Protein AF-A0A6M0BWQ2-F1 (afdb_monomer_lite)

Secondary structure (DSSP, 8-state):
----HHHHHHHHHHHHHTTS-HHHHHHHHHHH-HHHHHHHHHHHHHHHHHHHHS-HHHHHHHHHHTHHHHHHHHHHHHH--

Structure (mmCIF, N/CA/C/O backbone):
data_AF-A0A6M0BWQ2-F1
#
_entry.id   AF-A0A6M0BWQ2-F1
#
loop_
_atom_site.group_PDB
_atom_site.id
_atom_site.type_symbol
_atom_site.label_atom_id
_atom_site.label_alt_id
_atom_site.label_comp_id
_atom_site.label_asym_id
_atom_site.label_entity_id
_atom_site.label_seq_id
_atom_site.pdbx_PDB_ins_code
_atom_site.Cartn_x
_atom_site.Cartn_y
_atom_site.Cartn_z
_atom_site.occupancy
_atom_site.B_iso_or_equiv
_atom_site.auth_seq_id
_atom_site.auth_comp_id
_atom_site.auth_asym_id
_atom_site.auth_atom_id
_atom_site.pdbx_PDB_model_num
ATOM 1 N N . MET A 1 1 ? -9.822 7.524 14.716 1.00 56.59 1 MET A N 1
ATOM 2 C CA . MET A 1 1 ? -11.090 7.383 13.959 1.00 56.59 1 MET A CA 1
ATOM 3 C C . MET A 1 1 ? -11.204 5.930 13.519 1.00 56.59 1 MET A C 1
ATOM 5 O O . MET A 1 1 ? -10.163 5.298 13.433 1.00 56.59 1 MET A O 1
ATOM 9 N N . SER A 1 2 ? -12.408 5.393 13.299 1.00 74.81 2 SER A N 1
ATOM 10 C CA . SER A 1 2 ? -12.556 4.104 12.604 1.00 74.81 2 SER A CA 1
ATOM 11 C C . SER A 1 2 ? -12.891 4.426 11.159 1.00 74.81 2 SER A C 1
ATOM 13 O O . SER A 1 2 ? -13.943 5.014 10.912 1.00 74.81 2 SER A O 1
ATOM 15 N N . VAL A 1 3 ? -11.982 4.116 10.246 1.00 83.69 3 VAL A N 1
ATOM 16 C CA . VAL A 1 3 ? -12.191 4.263 8.804 1.00 83.69 3 VAL A CA 1
ATOM 17 C C . VAL A 1 3 ? -12.421 2.892 8.182 1.00 83.69 3 VAL A C 1
ATOM 19 O O . VAL A 1 3 ? -11.969 1.877 8.723 1.00 83.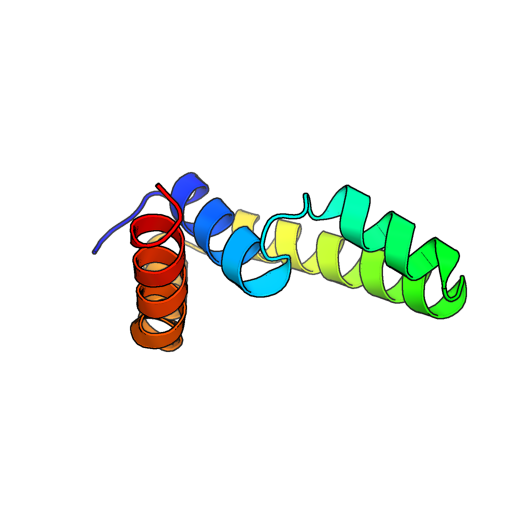69 3 VAL A O 1
ATOM 22 N N . SER A 1 4 ? -13.123 2.865 7.053 1.00 89.75 4 SER A N 1
ATOM 23 C CA . SER A 1 4 ? -13.296 1.640 6.272 1.00 89.75 4 SER A CA 1
ATOM 24 C C . SER A 1 4 ? -11.959 1.140 5.720 1.00 89.75 4 SER A C 1
ATOM 26 O O . SER A 1 4 ? -10.999 1.901 5.583 1.00 89.75 4 SER A O 1
ATOM 28 N N . LYS A 1 5 ? -11.883 -0.143 5.351 1.00 90.06 5 LYS A N 1
ATOM 29 C CA . LYS A 1 5 ? -10.689 -0.708 4.698 1.00 90.06 5 LYS A CA 1
ATOM 30 C C . LYS A 1 5 ? -10.278 0.070 3.439 1.00 90.06 5 LYS A C 1
ATOM 32 O O . LYS A 1 5 ? -9.088 0.294 3.231 1.00 90.06 5 LYS A O 1
ATOM 37 N N . GLU A 1 6 ? -11.231 0.482 2.608 1.00 90.88 6 GLU A N 1
ATOM 38 C CA . GLU A 1 6 ? -10.967 1.282 1.409 1.00 90.88 6 GLU A CA 1
ATOM 39 C C . GLU A 1 6 ? -10.388 2.662 1.742 1.00 90.88 6 GLU A C 1
ATOM 41 O O . GLU A 1 6 ? -9.423 3.086 1.109 1.00 90.88 6 GLU A O 1
ATOM 46 N N . GLU A 1 7 ? -10.922 3.344 2.755 1.00 90.75 7 GLU A N 1
ATOM 47 C CA . GLU A 1 7 ? -10.369 4.620 3.223 1.00 90.75 7 GLU A CA 1
ATOM 48 C C . GLU A 1 7 ? -8.975 4.429 3.830 1.00 90.75 7 GLU A C 1
ATOM 50 O O . GLU A 1 7 ? -8.057 5.180 3.512 1.00 90.75 7 GLU A O 1
ATOM 55 N N . ALA A 1 8 ? -8.777 3.383 4.638 1.00 91.38 8 ALA A N 1
ATOM 56 C CA . ALA A 1 8 ? -7.469 3.042 5.190 1.00 91.38 8 ALA A CA 1
ATOM 57 C C . ALA A 1 8 ? -6.439 2.792 4.088 1.00 91.38 8 ALA A C 1
ATOM 59 O O . ALA A 1 8 ? -5.311 3.276 4.169 1.00 91.38 8 ALA A O 1
ATOM 60 N N . LYS A 1 9 ? -6.842 2.083 3.027 1.00 92.19 9 LYS A N 1
ATOM 61 C CA . LYS A 1 9 ? -6.011 1.880 1.845 1.00 92.19 9 LYS A CA 1
ATOM 62 C C . LYS A 1 9 ? -5.618 3.215 1.218 1.00 92.19 9 LYS A C 1
ATOM 64 O O . LYS A 1 9 ? -4.437 3.421 0.983 1.00 92.19 9 LYS A O 1
ATOM 69 N N . GLN A 1 10 ? -6.573 4.112 0.981 1.00 91.12 10 GLN A N 1
ATOM 70 C CA . GLN A 1 10 ? -6.301 5.414 0.365 1.00 91.12 10 GLN A CA 1
ATOM 71 C C . GLN A 1 10 ? -5.360 6.277 1.210 1.00 91.12 10 GLN A C 1
ATOM 73 O O . GLN A 1 10 ? -4.467 6.917 0.664 1.00 91.12 10 GLN A O 1
ATOM 78 N N . LEU A 1 11 ? -5.526 6.282 2.534 1.00 91.25 11 LEU A N 1
ATOM 79 C CA . LEU A 1 11 ? -4.644 7.021 3.440 1.00 91.25 11 LEU A CA 1
ATOM 80 C C . LEU A 1 11 ? -3.218 6.473 3.412 1.00 91.25 11 LEU A C 1
ATOM 82 O O . LEU A 1 11 ? -2.267 7.242 3.317 1.00 91.25 11 LEU A O 1
ATOM 86 N N . LEU A 1 12 ? -3.066 5.149 3.438 1.00 91.94 12 LEU A N 1
ATOM 87 C CA . LEU A 1 12 ? -1.756 4.506 3.351 1.00 91.94 12 LEU A CA 1
ATOM 88 C C . LEU A 1 12 ? -1.122 4.678 1.966 1.00 91.94 12 LEU A C 1
ATOM 90 O O . LEU A 1 12 ? 0.083 4.882 1.875 1.00 91.94 12 LEU A O 1
ATOM 94 N N . GLU A 1 13 ? -1.913 4.639 0.891 1.00 93.12 13 GLU A N 1
ATOM 95 C CA . GLU A 1 13 ? -1.430 4.952 -0.455 1.00 93.12 13 GLU A CA 1
ATOM 96 C C . GLU A 1 13 ? -0.906 6.388 -0.523 1.00 93.12 13 GLU A C 1
ATOM 98 O O . GLU A 1 13 ? 0.193 6.599 -1.021 1.00 93.12 13 GLU A O 1
ATOM 103 N N . ARG A 1 14 ? -1.630 7.359 0.040 1.00 90.75 14 ARG A N 1
ATOM 104 C CA . ARG A 1 14 ? -1.173 8.755 0.100 1.00 90.75 14 ARG A CA 1
ATOM 105 C C . ARG A 1 14 ? 0.066 8.933 0.970 1.00 90.75 14 ARG A C 1
ATOM 107 O O . ARG A 1 14 ? 0.935 9.720 0.630 1.00 90.75 14 ARG A O 1
ATOM 114 N N . LEU A 1 15 ? 0.180 8.184 2.063 1.00 90.56 15 LEU A N 1
ATOM 115 C CA . LEU A 1 15 ? 1.364 8.224 2.921 1.00 90.56 15 LEU A CA 1
ATOM 116 C C . LEU A 1 15 ? 2.618 7.685 2.211 1.00 90.56 15 LEU A C 1
ATOM 118 O O . LEU A 1 15 ? 3.710 8.205 2.413 1.00 90.56 15 LEU A O 1
ATOM 122 N N . ILE A 1 16 ? 2.477 6.631 1.399 1.00 91.56 16 ILE A N 1
ATOM 123 C CA . ILE A 1 16 ? 3.611 5.940 0.760 1.00 91.56 16 ILE A CA 1
ATOM 124 C C . ILE A 1 16 ? 3.958 6.542 -0.610 1.00 91.56 16 ILE A C 1
ATOM 126 O O . ILE A 1 16 ? 5.134 6.635 -0.957 1.00 91.56 16 ILE A O 1
ATOM 130 N N . PHE A 1 17 ? 2.945 6.912 -1.394 1.00 91.56 17 PHE A N 1
ATOM 131 C CA . PHE A 1 17 ? 3.068 7.332 -2.795 1.00 91.56 17 PHE A CA 1
ATOM 132 C C . PHE A 1 17 ? 2.714 8.813 -3.011 1.00 91.56 17 PHE A C 1
ATOM 134 O O . PHE A 1 17 ? 2.660 9.268 -4.153 1.00 91.56 17 PHE A O 1
ATOM 141 N N . ASP A 1 18 ? 2.489 9.571 -1.934 1.00 85.62 18 ASP A N 1
ATOM 142 C CA . ASP A 1 18 ? 2.155 10.998 -1.972 1.00 85.62 18 ASP A CA 1
ATOM 143 C C . ASP A 1 18 ? 0.917 11.273 -2.859 1.00 85.62 18 ASP A C 1
ATOM 145 O O . ASP A 1 18 ? -0.155 10.691 -2.650 1.00 85.62 18 ASP A O 1
ATOM 149 N N . LYS A 1 19 ? 1.038 12.144 -3.869 1.00 81.19 19 LYS A N 1
ATOM 150 C CA . LYS A 1 19 ? -0.038 12.484 -4.818 1.00 81.19 19 LYS A CA 1
ATOM 151 C C . LYS A 1 19 ? -0.063 11.571 -6.044 1.00 81.19 19 LYS A C 1
ATOM 153 O O . LYS A 1 19 ? -0.906 11.753 -6.926 1.00 81.19 19 LYS A O 1
ATOM 158 N N . GLU A 1 20 ? 0.849 10.609 -6.125 1.00 87.38 20 GLU A N 1
ATOM 159 C CA . GLU A 1 20 ? 0.985 9.723 -7.270 1.00 87.38 20 GLU A CA 1
ATOM 160 C C . GLU A 1 20 ? 0.186 8.427 -7.087 1.00 87.38 20 GLU A C 1
ATOM 162 O O . GLU A 1 20 ? 0.048 7.880 -5.993 1.00 87.38 20 GLU A O 1
ATOM 167 N N . ARG A 1 21 ? -0.360 7.891 -8.186 1.00 90.31 21 ARG A N 1
AT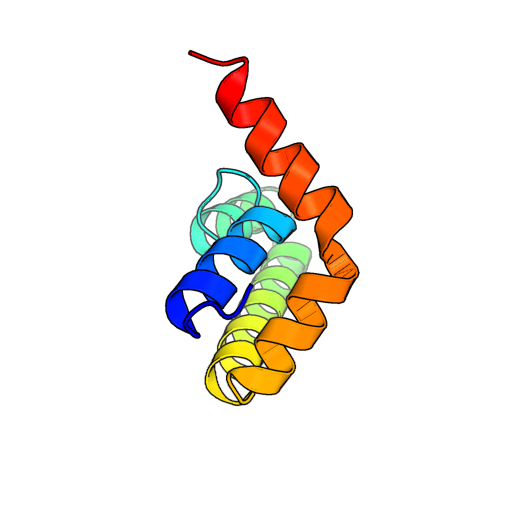OM 168 C CA . ARG A 1 21 ? -0.985 6.567 -8.135 1.00 90.31 21 ARG A CA 1
ATOM 169 C C . ARG A 1 21 ? 0.112 5.511 -7.970 1.00 90.31 21 ARG A C 1
ATOM 171 O O . ARG A 1 21 ? 1.073 5.545 -8.734 1.00 90.31 21 ARG A O 1
ATOM 178 N N . PRO A 1 22 ? -0.073 4.482 -7.122 1.00 92.31 22 PRO A N 1
ATOM 179 C CA . PRO A 1 22 ? 0.976 3.495 -6.846 1.00 92.31 22 PRO A CA 1
ATOM 180 C C . PRO A 1 22 ? 1.582 2.838 -8.096 1.00 92.31 22 PRO A C 1
ATOM 182 O O . PRO A 1 22 ? 2.769 2.534 -8.146 1.00 92.31 22 PRO A O 1
ATOM 185 N N . LYS A 1 23 ? 0.770 2.621 -9.140 1.00 92.31 2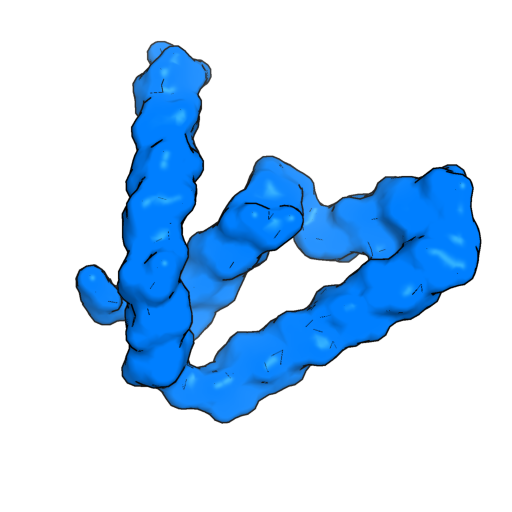3 LYS A N 1
ATOM 186 C CA . LYS A 1 23 ? 1.234 2.045 -10.412 1.00 92.31 23 LYS A CA 1
ATOM 187 C C . LYS A 1 23 ? 2.088 3.000 -11.238 1.00 92.31 23 LYS A C 1
ATOM 189 O O . LYS A 1 23 ? 2.997 2.523 -11.910 1.00 92.31 23 LYS A O 1
ATOM 194 N N . ASP A 1 24 ? 1.768 4.289 -11.212 1.00 94.44 24 ASP A N 1
ATOM 195 C CA . ASP A 1 24 ? 2.530 5.313 -11.927 1.00 94.44 24 ASP A CA 1
ATOM 196 C C . ASP A 1 24 ? 3.898 5.467 -11.241 1.00 94.44 24 ASP A C 1
ATOM 198 O O . ASP A 1 24 ? 4.920 5.318 -11.905 1.00 94.44 24 ASP A O 1
ATOM 202 N N . TRP A 1 25 ? 3.916 5.482 -9.900 1.00 95.19 25 TRP A N 1
ATOM 203 C CA . TRP A 1 25 ? 5.150 5.476 -9.108 1.00 95.19 25 TRP A CA 1
ATOM 204 C C . TRP A 1 25 ? 6.069 4.294 -9.452 1.00 95.19 25 TRP A C 1
ATOM 206 O O . TRP A 1 25 ? 7.271 4.456 -9.665 1.00 95.19 25 TRP A O 1
ATOM 216 N N . VAL A 1 26 ? 5.516 3.079 -9.576 1.00 95.19 26 VAL A N 1
ATOM 217 C CA . VAL A 1 26 ? 6.301 1.906 -10.005 1.00 95.19 26 VAL A CA 1
ATOM 218 C C . VAL A 1 26 ? 6.896 2.107 -11.404 1.00 95.19 26 VAL A C 1
ATOM 220 O O . VAL A 1 26 ? 8.033 1.691 -11.636 1.00 95.19 26 VAL A O 1
ATOM 223 N N . GLN A 1 27 ? 6.155 2.711 -12.342 1.00 94.12 27 GLN A N 1
ATOM 224 C CA . GLN A 1 27 ? 6.667 2.990 -13.690 1.00 94.12 27 GLN A CA 1
ATOM 225 C C . GLN A 1 27 ? 7.791 4.024 -13.666 1.00 94.12 27 GLN A C 1
ATOM 227 O O . GLN A 1 27 ? 8.797 3.833 -14.352 1.00 94.12 27 GLN A O 1
ATOM 232 N N . ASP A 1 28 ? 7.671 5.055 -12.838 1.00 93.62 28 ASP A N 1
ATOM 233 C CA . ASP A 1 28 ? 8.698 6.080 -12.675 1.00 93.62 28 ASP A CA 1
ATOM 234 C C . ASP A 1 28 ? 9.992 5.485 -12.109 1.00 93.62 28 ASP A C 1
ATOM 236 O O . ASP A 1 28 ? 11.077 5.683 -12.670 1.00 93.62 28 ASP A O 1
ATOM 240 N N . VAL A 1 29 ? 9.887 4.628 -11.087 1.00 94.25 29 VAL A N 1
ATOM 241 C CA . VAL A 1 29 ? 11.035 3.872 -10.560 1.00 94.25 29 VAL A CA 1
ATOM 242 C C . VAL A 1 29 ? 11.644 2.968 -11.640 1.00 94.25 29 VAL A C 1
ATOM 244 O O . VAL A 1 29 ? 12.870 2.852 -11.737 1.00 94.25 29 VAL A O 1
ATOM 247 N N . TRP A 1 30 ? 10.817 2.361 -12.497 1.00 93.81 30 TRP A N 1
ATOM 248 C CA . TRP A 1 30 ? 11.284 1.555 -13.629 1.00 93.81 30 TRP A CA 1
ATOM 249 C C . TRP A 1 30 ? 12.058 2.382 -14.661 1.00 93.81 30 TRP A C 1
ATOM 251 O O . TRP A 1 30 ? 13.056 1.904 -15.209 1.00 93.81 30 TRP A O 1
ATOM 261 N N . GLY A 1 31 ? 11.627 3.624 -14.900 1.00 93.81 31 GLY A N 1
ATOM 262 C CA . GLY A 1 31 ? 12.315 4.594 -15.749 1.00 93.81 31 GLY A CA 1
ATOM 263 C C . GLY A 1 31 ? 13.690 5.000 -15.211 1.00 93.81 31 GLY A C 1
ATOM 264 O O . GLY A 1 31 ? 14.593 5.288 -15.996 1.00 93.81 31 GLY A O 1
ATOM 265 N N . MET A 1 32 ? 13.880 4.965 -13.888 1.00 93.81 32 MET A N 1
ATOM 266 C CA . MET A 1 32 ? 15.170 5.232 -13.239 1.00 93.81 32 MET A CA 1
ATOM 267 C C . MET A 1 32 ? 16.099 4.012 -13.251 1.00 93.81 32 MET A C 1
ATOM 269 O O . MET A 1 32 ? 17.295 4.138 -13.518 1.00 93.81 32 MET A O 1
ATOM 273 N N . SER A 1 33 ? 15.572 2.828 -12.930 1.00 95.38 33 SER A N 1
ATOM 274 C CA . SER A 1 33 ? 16.330 1.577 -12.916 1.00 95.38 33 SER A CA 1
ATOM 275 C C . SER A 1 33 ? 15.402 0.364 -13.041 1.00 95.38 33 SER A C 1
ATOM 277 O O . SER A 1 33 ? 14.559 0.151 -12.166 1.00 95.38 33 SER A O 1
ATOM 279 N N . PRO A 1 34 ? 15.610 -0.518 -14.037 1.00 90.56 34 PRO A N 1
ATOM 280 C CA . PRO A 1 34 ? 14.798 -1.723 -14.196 1.00 90.56 34 PRO A CA 1
ATOM 281 C C . PRO A 1 34 ? 14.819 -2.657 -12.978 1.00 90.56 34 PRO A C 1
ATOM 283 O O . PRO A 1 34 ? 13.806 -3.271 -12.656 1.00 90.56 34 PRO A O 1
ATOM 286 N 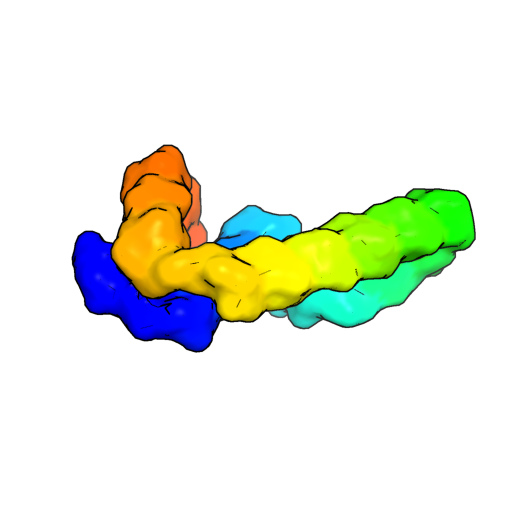N . THR A 1 35 ? 15.954 -2.763 -12.276 1.00 93.19 35 THR A N 1
ATOM 287 C CA . THR A 1 35 ? 16.055 -3.623 -11.086 1.00 93.19 35 THR A CA 1
ATOM 288 C C . THR A 1 35 ? 15.288 -3.046 -9.900 1.00 93.19 35 THR A C 1
ATOM 290 O O . THR A 1 35 ? 14.654 -3.799 -9.163 1.00 93.19 35 THR A O 1
ATOM 293 N N . LEU A 1 36 ? 15.301 -1.717 -9.736 1.00 93.25 36 LEU A N 1
ATOM 294 C CA . LEU A 1 36 ? 14.513 -1.044 -8.702 1.00 93.25 36 LEU A CA 1
ATOM 295 C C . LEU A 1 36 ? 13.020 -1.108 -9.026 1.00 93.25 36 LEU A C 1
ATOM 297 O O . LEU A 1 36 ? 12.224 -1.369 -8.126 1.00 93.25 36 LEU A O 1
ATOM 301 N N . GLY A 1 37 ? 12.653 -0.958 -10.302 1.00 94.44 37 GLY A N 1
ATOM 302 C CA . GLY A 1 37 ? 11.276 -1.101 -10.773 1.00 94.44 37 GLY A CA 1
ATOM 303 C C . GLY A 1 37 ? 10.694 -2.475 -10.444 1.00 94.44 37 GLY A C 1
ATOM 304 O O . GLY A 1 37 ? 9.587 -2.569 -9.916 1.00 94.44 37 GLY A O 1
ATOM 305 N N . GLU A 1 38 ? 11.464 -3.549 -10.649 1.00 95.19 38 GLU A N 1
ATOM 306 C CA . GLU A 1 38 ? 11.024 -4.901 -10.286 1.00 95.19 38 GLU A CA 1
ATOM 307 C C . GLU A 1 38 ? 10.768 -5.034 -8.775 1.00 95.19 38 GLU A C 1
ATOM 309 O O . GLU A 1 38 ? 9.774 -5.631 -8.355 1.00 95.19 38 GLU A O 1
ATOM 314 N N . THR A 1 39 ? 11.640 -4.466 -7.936 1.00 96.06 39 THR A N 1
ATOM 315 C CA . THR A 1 39 ? 11.434 -4.477 -6.479 1.00 96.06 39 THR A CA 1
ATOM 316 C C . THR A 1 39 ? 10.273 -3.585 -6.035 1.00 96.06 39 THR A C 1
ATOM 318 O O . THR A 1 39 ? 9.549 -3.965 -5.119 1.00 96.06 39 THR A O 1
ATOM 321 N N . ALA A 1 40 ? 10.042 -2.457 -6.710 1.00 94.81 40 ALA A N 1
ATOM 322 C CA . ALA A 1 40 ? 8.918 -1.556 -6.467 1.00 94.81 40 ALA A CA 1
ATOM 323 C C . ALA A 1 40 ? 7.575 -2.217 -6.814 1.00 94.81 40 ALA A C 1
ATOM 325 O O . ALA A 1 40 ? 6.633 -2.149 -6.027 1.00 94.81 40 ALA A O 1
ATOM 326 N N . ALA A 1 41 ? 7.503 -2.941 -7.936 1.00 95.19 41 ALA A N 1
ATOM 327 C CA . ALA A 1 41 ? 6.323 -3.725 -8.297 1.00 95.19 41 ALA A CA 1
ATOM 328 C C . ALA A 1 41 ? 6.006 -4.795 -7.239 1.00 95.19 41 ALA A C 1
ATOM 330 O O . ALA A 1 41 ? 4.867 -4.907 -6.793 1.00 95.19 41 ALA A O 1
ATOM 331 N N . LYS A 1 42 ? 7.028 -5.524 -6.765 1.00 96.62 42 LYS A N 1
ATOM 332 C CA . LYS A 1 42 ? 6.866 -6.512 -5.683 1.00 96.62 42 LYS A CA 1
ATOM 333 C C . LYS A 1 42 ? 6.390 -5.872 -4.379 1.00 96.62 42 LYS A C 1
ATOM 335 O O . LYS A 1 42 ? 5.585 -6.474 -3.676 1.00 96.62 42 LYS A O 1
ATOM 340 N N . LEU A 1 43 ? 6.881 -4.677 -4.047 1.00 96.00 43 LEU A N 1
ATOM 341 C CA . LEU A 1 43 ? 6.435 -3.937 -2.867 1.00 96.00 43 LEU A CA 1
ATOM 342 C C . LEU A 1 43 ? 4.942 -3.605 -2.961 1.00 96.00 43 LEU A C 1
ATOM 344 O O . LEU A 1 43 ? 4.211 -3.851 -2.004 1.00 96.00 43 LEU A O 1
ATOM 348 N N . LEU A 1 44 ? 4.493 -3.109 -4.117 1.00 95.69 44 LEU A N 1
ATOM 349 C CA . LEU A 1 44 ? 3.085 -2.800 -4.355 1.00 95.69 44 LEU A CA 1
ATOM 350 C C . LEU A 1 44 ? 2.203 -4.055 -4.266 1.00 95.69 44 LEU A C 1
ATOM 352 O O . LEU A 1 44 ? 1.169 -4.028 -3.603 1.00 95.69 44 LEU A O 1
ATOM 356 N N . ASP A 1 45 ? 2.640 -5.172 -4.851 1.00 96.00 45 ASP A N 1
ATOM 357 C CA . ASP A 1 45 ? 1.916 -6.445 -4.764 1.00 96.00 45 ASP A CA 1
ATOM 358 C C . ASP A 1 45 ? 1.775 -6.924 -3.308 1.00 96.00 45 ASP A C 1
ATOM 360 O O . ASP A 1 45 ? 0.700 -7.356 -2.882 1.00 96.00 45 ASP A O 1
ATOM 364 N N . VAL A 1 46 ? 2.853 -6.839 -2.520 1.00 96.56 46 VAL A N 1
ATOM 365 C CA . VAL A 1 46 ? 2.831 -7.197 -1.094 1.00 96.56 46 VAL A CA 1
ATOM 366 C C . VAL A 1 46 ? 1.906 -6.262 -0.319 1.00 96.56 46 VAL A C 1
ATOM 368 O O . VAL A 1 46 ? 1.106 -6.742 0.483 1.00 96.56 46 VAL A O 1
ATOM 371 N N . PHE A 1 47 ? 1.971 -4.956 -0.578 1.00 94.75 47 PHE A N 1
ATOM 372 C CA . PHE A 1 47 ? 1.089 -3.967 0.035 1.00 94.75 47 PHE A CA 1
ATOM 373 C C . PHE A 1 47 ? -0.389 -4.286 -0.235 1.00 94.75 47 PHE A C 1
ATOM 375 O O . PHE A 1 47 ? -1.169 -4.407 0.709 1.00 94.75 47 PHE A O 1
ATOM 382 N N . ASP A 1 48 ? -0.771 -4.534 -1.490 1.00 93.69 48 ASP A N 1
ATOM 383 C CA . ASP A 1 48 ? -2.152 -4.877 -1.851 1.00 93.69 48 ASP A CA 1
ATOM 384 C C . ASP A 1 48 ? -2.630 -6.167 -1.163 1.00 93.69 48 ASP A C 1
ATOM 386 O O . ASP A 1 48 ? -3.770 -6.254 -0.689 1.00 93.69 48 ASP A O 1
ATOM 390 N N . VAL A 1 49 ? -1.762 -7.180 -1.064 1.00 95.50 49 VAL A N 1
ATOM 391 C CA . VAL A 1 49 ? -2.078 -8.424 -0.348 1.00 95.50 49 VAL A CA 1
ATOM 392 C C . VAL A 1 49 ? -2.247 -8.179 1.150 1.00 95.50 49 VAL A C 1
ATOM 394 O O . VAL A 1 49 ? -3.177 -8.741 1.737 1.00 95.50 49 VAL A O 1
ATOM 397 N N . LEU A 1 50 ? -1.399 -7.351 1.766 1.00 93.19 50 LEU A N 1
ATOM 398 C CA . LEU A 1 50 ? -1.489 -7.002 3.185 1.00 93.19 50 LEU A CA 1
ATOM 399 C C . LEU A 1 50 ? -2.794 -6.268 3.485 1.00 93.19 50 LEU A C 1
ATOM 401 O O . LEU A 1 50 ? -3.549 -6.724 4.338 1.00 93.19 50 LEU A O 1
ATOM 405 N N . ILE A 1 51 ? -3.121 -5.218 2.729 1.00 92.25 51 ILE A N 1
ATOM 406 C CA . ILE A 1 51 ? -4.376 -4.472 2.895 1.00 92.25 51 ILE A CA 1
ATOM 407 C C . ILE A 1 51 ? -5.589 -5.391 2.730 1.00 92.25 51 ILE A C 1
ATOM 409 O O . ILE A 1 51 ? -6.523 -5.371 3.535 1.00 92.25 51 ILE A O 1
ATOM 413 N N . ARG A 1 52 ? -5.580 -6.259 1.712 1.00 91.75 52 ARG A N 1
ATOM 414 C CA . ARG A 1 52 ? -6.682 -7.200 1.488 1.00 91.75 52 ARG A CA 1
ATOM 415 C C . ARG A 1 52 ? -6.834 -8.190 2.642 1.00 91.75 52 ARG A C 1
ATOM 417 O O . ARG A 1 52 ? -7.965 -8.471 3.034 1.00 91.75 52 ARG A O 1
ATOM 424 N N . SER A 1 53 ? -5.729 -8.702 3.179 1.00 92.88 53 SER A N 1
ATOM 425 C CA . SER A 1 53 ? -5.731 -9.779 4.181 1.00 92.88 53 SER A CA 1
ATOM 426 C C . SER A 1 53 ? -5.897 -9.276 5.618 1.00 92.88 53 SER A C 1
ATOM 428 O O . SER A 1 53 ? -6.383 -10.023 6.463 1.00 92.88 53 SER A O 1
ATOM 430 N N . CYS A 1 54 ? -5.524 -8.027 5.896 1.00 92.38 54 CYS A N 1
ATOM 431 C CA . CYS A 1 54 ? -5.561 -7.443 7.232 1.00 92.38 54 CYS A CA 1
ATOM 432 C C . CYS A 1 54 ? -7.004 -7.079 7.642 1.00 92.38 54 CYS A C 1
ATOM 434 O O . CYS A 1 54 ? -7.749 -6.516 6.830 1.00 92.38 54 CYS A O 1
ATOM 436 N N . PRO A 1 55 ? -7.456 -7.416 8.860 1.00 92.56 55 PRO A N 1
ATOM 437 C CA . PRO A 1 55 ? -8.729 -6.947 9.400 1.00 92.56 55 PRO A CA 1
ATOM 438 C C . PRO A 1 55 ? -8.796 -5.417 9.489 1.00 92.56 55 PRO A C 1
ATOM 440 O O . PRO A 1 55 ? -7.796 -4.754 9.739 1.00 92.56 55 PRO A O 1
ATOM 443 N N . GLU A 1 56 ? -9.995 -4.848 9.354 1.00 91.50 56 GLU A N 1
ATOM 444 C CA . GLU A 1 56 ? -10.194 -3.391 9.434 1.00 91.50 56 GLU A CA 1
ATOM 445 C C . GLU A 1 56 ? -9.719 -2.801 10.771 1.00 91.50 56 GLU A C 1
ATOM 447 O O . GLU A 1 56 ? -9.125 -1.728 10.789 1.00 91.50 56 GLU A O 1
ATOM 452 N N . ALA A 1 57 ? -9.916 -3.511 11.887 1.00 89.94 57 ALA A N 1
ATOM 453 C CA . ALA A 1 57 ? -9.444 -3.064 13.199 1.00 89.94 57 ALA A CA 1
ATOM 454 C C . ALA A 1 57 ? -7.912 -2.914 13.247 1.00 89.94 57 ALA A C 1
ATOM 456 O O . ALA A 1 57 ? -7.413 -1.887 13.690 1.00 89.94 57 ALA A O 1
ATOM 457 N N . GLU A 1 58 ? -7.175 -3.889 12.711 1.00 92.56 58 GLU A N 1
ATOM 458 C CA . GLU A 1 58 ? -5.709 -3.839 12.657 1.00 92.56 58 GLU A CA 1
ATOM 459 C C . GLU A 1 58 ? -5.213 -2.747 11.698 1.00 92.56 58 GLU A C 1
ATOM 461 O O . GLU A 1 58 ? -4.246 -2.055 12.004 1.00 92.56 58 GLU A O 1
ATOM 466 N N . LEU A 1 59 ? -5.899 -2.525 10.569 1.00 91.62 59 LEU A N 1
ATOM 467 C CA . LEU A 1 59 ? -5.590 -1.398 9.680 1.00 91.62 59 LEU A CA 1
ATOM 468 C C . LEU A 1 59 ? -5.769 -0.051 10.388 1.00 91.62 59 LEU A C 1
ATOM 470 O O . LEU A 1 59 ? -4.943 0.842 10.221 1.00 91.62 59 LEU A O 1
ATOM 474 N N . ASN A 1 60 ? -6.813 0.092 11.204 1.00 90.44 60 ASN A N 1
ATOM 475 C CA . ASN A 1 60 ? -7.027 1.296 12.003 1.00 90.44 60 ASN A CA 1
ATOM 476 C C . ASN A 1 60 ? -5.922 1.503 13.054 1.00 90.44 60 ASN A C 1
ATOM 478 O O . ASN A 1 60 ? -5.513 2.642 13.277 1.00 90.44 60 ASN A O 1
ATOM 482 N N . ASP A 1 61 ? -5.402 0.435 13.660 1.00 91.81 61 ASP A N 1
ATOM 483 C CA . ASP A 1 61 ? -4.271 0.521 14.596 1.00 91.81 61 ASP A CA 1
ATOM 484 C C . ASP A 1 61 ? -2.969 0.931 13.881 1.00 91.81 61 ASP A C 1
ATOM 486 O O . ASP A 1 61 ? -2.197 1.750 14.391 1.00 91.81 61 ASP A O 1
ATOM 490 N N . VAL A 1 62 ? -2.746 0.430 12.660 1.00 91.50 62 VAL A N 1
ATOM 491 C CA . VAL A 1 62 ? -1.630 0.870 11.807 1.00 91.50 62 VAL A CA 1
ATOM 492 C C . VAL A 1 62 ? -1.755 2.360 11.496 1.00 91.50 62 VAL A C 1
ATOM 494 O O . VAL A 1 62 ? -0.792 3.095 11.688 1.00 91.50 62 VAL A O 1
ATOM 497 N N . LEU A 1 63 ? -2.936 2.835 11.089 1.00 90.56 63 LEU A N 1
ATOM 498 C CA . LEU A 1 63 ? -3.161 4.260 10.823 1.00 90.56 63 LEU A CA 1
ATOM 499 C C . LEU A 1 63 ? -2.897 5.134 12.052 1.00 90.56 63 LEU A C 1
ATOM 501 O O . LEU A 1 63 ? -2.302 6.196 11.920 1.00 90.56 63 LEU A O 1
ATOM 505 N N . GLN A 1 64 ? -3.286 4.685 13.249 1.00 90.50 64 GLN A N 1
ATOM 506 C CA . GLN A 1 64 ? -3.004 5.419 14.488 1.00 90.50 64 GLN A CA 1
ATOM 507 C C . GLN A 1 64 ? -1.505 5.568 14.763 1.00 90.50 64 GLN A C 1
ATOM 509 O O . GLN A 1 64 ? -1.092 6.555 15.367 1.00 90.50 64 GLN A O 1
ATOM 514 N N . THR A 1 65 ? -0.689 4.616 14.306 1.00 93.19 65 THR A N 1
ATOM 515 C CA . THR A 1 65 ? 0.771 4.698 14.440 1.00 93.19 65 THR A CA 1
ATOM 516 C C . THR A 1 65 ? 1.352 5.847 13.607 1.00 93.19 65 THR A C 1
ATOM 518 O O . THR A 1 65 ? 2.357 6.422 14.011 1.00 93.19 65 THR A O 1
ATOM 521 N N . PHE A 1 66 ? 0.691 6.215 12.505 1.00 91.94 66 PHE A N 1
ATOM 522 C CA . PHE A 1 66 ? 1.089 7.284 11.579 1.00 91.94 66 PHE A CA 1
ATOM 523 C C . PHE A 1 66 ? 0.157 8.508 11.640 1.00 91.94 66 PHE A C 1
ATOM 525 O O . PHE A 1 66 ? 0.062 9.280 10.690 1.00 91.94 66 PHE A O 1
ATOM 532 N N . ASP A 1 67 ? -0.592 8.681 12.735 1.00 88.25 67 ASP A N 1
ATOM 533 C CA . ASP A 1 67 ? -1.606 9.740 12.860 1.00 88.25 67 ASP A CA 1
ATOM 534 C C . ASP A 1 67 ? -1.008 11.152 12.730 1.00 88.25 67 ASP A C 1
ATOM 536 O O . ASP A 1 67 ? -1.683 12.062 12.252 1.00 88.25 67 ASP A O 1
ATOM 540 N N . THR A 1 68 ? 0.257 11.339 13.123 1.00 87.88 68 THR A N 1
ATOM 541 C CA . THR A 1 68 ? 0.963 12.624 12.980 1.00 87.88 68 THR A CA 1
ATOM 542 C C . THR A 1 68 ? 1.220 12.939 11.511 1.00 87.88 68 THR A C 1
ATOM 544 O O . THR A 1 68 ? 0.800 13.987 11.034 1.00 87.88 68 THR A O 1
ATOM 547 N N . GLU A 1 69 ? 1.838 12.015 10.781 1.00 89.00 69 GLU A N 1
ATOM 548 C CA . GLU A 1 69 ? 2.165 12.171 9.364 1.00 89.00 69 GLU A CA 1
ATOM 549 C C . GLU A 1 69 ? 0.895 12.30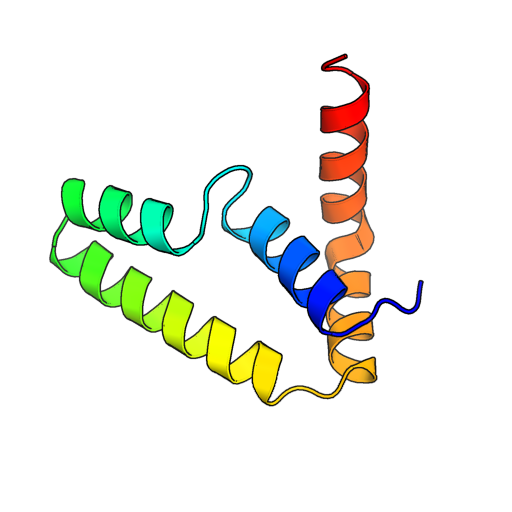8 8.516 1.00 89.00 69 GLU A C 1
ATOM 551 O O . GLU A 1 69 ? 0.826 13.123 7.600 1.00 89.00 69 GLU A O 1
ATOM 556 N N . LEU A 1 70 ? -0.155 11.556 8.860 1.00 86.88 70 LEU A N 1
ATOM 557 C CA . LEU A 1 70 ? -1.454 11.684 8.208 1.00 86.88 70 LEU A CA 1
ATOM 558 C C . LEU A 1 70 ? -2.060 13.077 8.415 1.00 86.88 70 LEU A C 1
ATOM 560 O O . LEU A 1 70 ? -2.626 13.624 7.474 1.00 86.88 70 LEU A O 1
ATOM 564 N N . LYS A 1 71 ? -1.943 13.667 9.611 1.00 86.12 71 LYS A N 1
ATOM 565 C CA . LYS A 1 71 ? -2.408 15.040 9.869 1.00 86.12 71 LYS A CA 1
ATOM 566 C C . LYS A 1 71 ? -1.619 16.075 9.081 1.00 86.12 71 LYS A C 1
ATOM 568 O O . LYS A 1 71 ? -2.239 16.960 8.506 1.00 86.12 71 LYS A O 1
ATOM 573 N N . GLU A 1 72 ? -0.299 15.936 9.014 1.00 85.00 72 GLU A N 1
ATOM 574 C CA . GLU A 1 72 ? 0.553 16.831 8.224 1.00 85.00 72 GLU A CA 1
ATOM 575 C C . GLU A 1 72 ? 0.144 16.815 6.742 1.00 85.00 72 GLU A C 1
ATOM 577 O O . GLU A 1 72 ? -0.062 17.875 6.156 1.00 85.00 72 GLU A O 1
ATOM 582 N N . LEU A 1 73 ? -0.132 15.631 6.182 1.00 81.88 73 LEU A N 1
ATOM 583 C CA . LEU A 1 73 ? -0.652 15.496 4.814 1.00 81.88 73 LEU A CA 1
ATOM 584 C C . LEU A 1 73 ? -2.007 16.197 4.601 1.00 81.88 73 LEU A C 1
ATOM 586 O O . LEU A 1 73 ? -2.289 16.674 3.501 1.00 81.88 73 LEU A O 1
ATOM 590 N N . PHE A 1 74 ? -2.873 16.24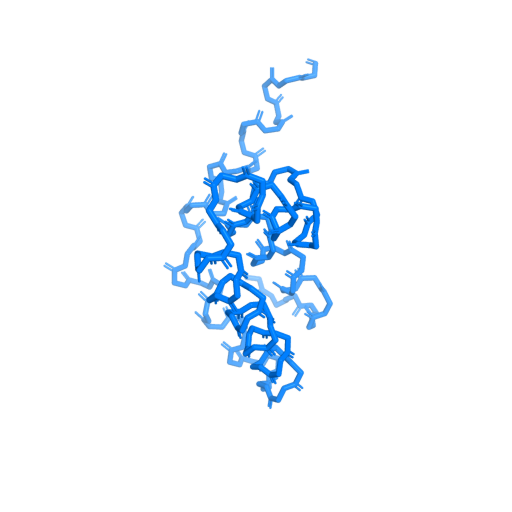0 5.620 1.00 75.69 74 PHE A N 1
ATOM 591 C CA . PHE A 1 74 ? -4.152 16.956 5.544 1.00 75.69 74 PHE A CA 1
ATOM 592 C C . PHE A 1 74 ? -3.997 18.473 5.685 1.00 75.69 74 PHE A C 1
ATOM 594 O O . PHE A 1 74 ? -4.728 19.216 5.027 1.00 75.69 74 PHE A O 1
ATOM 601 N N . ASP A 1 75 ? -3.063 18.932 6.517 1.00 73.94 75 ASP A N 1
ATOM 602 C CA . ASP A 1 75 ? -2.793 20.357 6.711 1.00 73.94 75 ASP A CA 1
ATOM 603 C C . ASP A 1 75 ? -2.146 20.972 5.452 1.00 73.94 75 ASP A C 1
ATOM 605 O O . ASP A 1 75 ? -2.545 22.060 5.029 1.00 73.94 75 ASP A O 1
ATOM 609 N N . GLU A 1 76 ? -1.248 20.247 4.770 1.00 62.59 76 GLU A N 1
ATOM 610 C CA . GLU A 1 76 ? -0.624 20.686 3.508 1.00 62.59 76 GLU A CA 1
ATOM 611 C C . GLU A 1 76 ? -1.631 20.868 2.356 1.00 62.59 76 GLU A C 1
ATOM 613 O O . GLU A 1 76 ? -1.498 21.785 1.540 1.00 62.59 76 GLU A O 1
ATOM 618 N N . ASP A 1 77 ? -2.673 20.035 2.281 1.00 60.00 77 ASP A N 1
ATOM 619 C CA . ASP A 1 77 ? -3.747 20.213 1.295 1.00 60.00 77 ASP A CA 1
ATOM 620 C C . ASP A 1 77 ? -4.654 21.415 1.616 1.00 60.00 77 ASP A C 1
ATOM 622 O O . ASP A 1 77 ? -5.271 21.981 0.708 1.00 60.00 77 ASP A O 1
ATOM 626 N N . SER A 1 78 ? -4.734 21.834 2.886 1.00 60.62 78 SER A N 1
ATOM 627 C CA . SER A 1 78 ? -5.547 22.980 3.310 1.00 60.62 78 SER A CA 1
ATOM 628 C C . SER A 1 78 ? -4.902 24.331 2.987 1.00 60.62 78 SER A C 1
ATOM 630 O O . SER A 1 78 ? -5.628 25.313 2.832 1.00 60.62 78 SER A O 1
ATOM 632 N N . GLU A 1 79 ? -3.573 24.412 2.890 1.00 58.06 79 GLU A N 1
ATOM 633 C CA . GLU A 1 79 ? -2.859 25.651 2.537 1.00 58.06 79 GLU A CA 1
ATOM 634 C C . GLU A 1 79 ? -2.723 25.865 1.017 1.00 58.06 79 GLU A C 1
ATOM 636 O O . GLU A 1 79 ? -2.373 26.958 0.570 1.00 58.06 79 GLU A O 1
ATOM 641 N N . ALA A 1 80 ? -3.027 24.846 0.207 1.00 57.28 80 ALA A N 1
ATOM 642 C CA . ALA A 1 80 ? -2.888 24.875 -1.251 1.00 57.28 80 ALA A CA 1
ATOM 643 C C . ALA A 1 80 ? -4.147 25.346 -2.022 1.00 57.28 80 ALA A C 1
ATOM 645 O O . ALA A 1 80 ? -4.173 25.226 -3.251 1.00 57.28 80 ALA A O 1
ATOM 646 N N . SER A 1 81 ? -5.181 25.861 -1.335 1.00 43.84 81 SER A N 1
ATOM 647 C CA . SER A 1 81 ? -6.456 26.334 -1.928 1.00 43.84 81 SER A CA 1
ATOM 648 C C . SER A 1 81 ? -6.621 27.853 -1.943 1.00 43.84 81 SER A C 1
ATOM 650 O O . SER A 1 81 ? -6.314 28.504 -0.921 1.00 43.84 81 SER A O 1
#

Sequence (81 aa):
MSVSKEEAKQLLERLIFDKERPKDWVQDVWGMSPTLGETAAKLLDVFDVLIRSCPEAELNDVLQTFDTELKELFDEDSEAS

Foldseek 3Di:
DQDDLVVLLVLVQCLVVPPDGLVVVLVVLCVVPVVSSVVSVVVVVVSVVCSVPDDSVVSVVVCVVCVVVSVVSVVVVVVVD

pLDDT: mean 88.15, std 10.69, range [43.84, 96.62]

Radius of gyration: 14.05 Å; chains: 1; bounding box: 30×36×30 Å